Protein AF-A0A428XVZ2-F1 (afdb_monomer_lite)

Structure (mmCIF, N/CA/C/O backbone):
data_AF-A0A428XVZ2-F1
#
_entry.id   AF-A0A428XVZ2-F1
#
loop_
_atom_site.group_PDB
_atom_site.id
_atom_site.type_symbol
_atom_site.label_atom_id
_atom_site.label_alt_id
_atom_site.label_comp_id
_atom_site.label_asym_id
_atom_site.label_entity_id
_atom_site.label_seq_id
_atom_site.pdbx_PDB_ins_code
_atom_site.Cartn_x
_atom_site.Cartn_y
_atom_site.Cartn_z
_atom_site.occupancy
_atom_site.B_iso_or_equiv
_atom_site.auth_seq_id
_atom_site.auth_comp_id
_atom_site.auth_asym_id
_atom_site.auth_atom_id
_atom_site.pdbx_PDB_model_num
ATOM 1 N N . MET A 1 1 ? -34.312 7.628 20.710 1.00 58.66 1 MET A N 1
ATOM 2 C CA . MET A 1 1 ? -33.267 7.078 19.824 1.00 58.66 1 MET A CA 1
ATOM 3 C C . MET A 1 1 ? -32.490 6.047 20.609 1.00 58.66 1 MET A C 1
ATOM 5 O O . MET A 1 1 ? -32.190 6.307 21.767 1.00 58.66 1 MET A O 1
ATOM 9 N N . THR A 1 2 ? -32.224 4.891 20.012 1.00 82.31 2 THR A N 1
ATOM 10 C CA . THR A 1 2 ? -31.449 3.827 20.654 1.00 82.31 2 THR A CA 1
ATOM 11 C C . THR A 1 2 ? -30.007 3.957 20.190 1.00 82.31 2 THR A C 1
ATOM 13 O O . THR A 1 2 ? -29.753 3.963 18.989 1.00 82.31 2 THR A O 1
ATOM 16 N N . THR A 1 3 ? -29.081 4.103 21.130 1.00 85.00 3 THR A N 1
ATOM 17 C CA . THR A 1 3 ? -27.648 4.194 20.837 1.00 85.00 3 THR A CA 1
ATOM 18 C C . THR A 1 3 ? -27.032 2.810 20.983 1.00 85.00 3 THR A C 1
ATOM 20 O O . THR A 1 3 ? -27.261 2.131 21.982 1.00 85.00 3 THR A O 1
ATOM 23 N N . THR A 1 4 ? -26.243 2.394 19.998 1.00 86.19 4 THR A N 1
ATOM 24 C CA . THR A 1 4 ? -25.477 1.145 20.034 1.00 86.19 4 THR A CA 1
ATOM 25 C C . THR A 1 4 ? -24.005 1.485 19.871 1.00 86.19 4 THR A C 1
ATOM 27 O O . THR A 1 4 ? -23.644 2.226 18.961 1.00 86.19 4 THR A O 1
ATOM 30 N N . ALA A 1 5 ? -23.170 0.959 20.764 1.00 89.19 5 ALA A N 1
ATOM 31 C CA . ALA A 1 5 ? -21.726 1.139 20.729 1.00 89.19 5 ALA A CA 1
ATOM 32 C C . ALA A 1 5 ? -21.049 -0.185 20.364 1.00 89.19 5 ALA A C 1
ATOM 34 O O . ALA A 1 5 ? -21.458 -1.246 20.837 1.00 89.19 5 ALA A O 1
ATOM 35 N N . ILE A 1 6 ? -20.018 -0.108 19.527 1.00 87.62 6 ILE A N 1
ATOM 36 C CA . ILE A 1 6 ? -19.160 -1.234 19.160 1.00 87.62 6 ILE A CA 1
ATOM 37 C C . ILE A 1 6 ? -17.723 -0.795 19.433 1.00 87.62 6 ILE A C 1
ATOM 39 O O . ILE A 1 6 ? -17.251 0.169 18.834 1.00 87.62 6 ILE A O 1
ATOM 43 N N . THR A 1 7 ? -17.047 -1.494 20.342 1.00 90.31 7 THR A N 1
ATOM 44 C CA . THR A 1 7 ? -15.635 -1.255 20.666 1.00 90.31 7 THR A CA 1
ATOM 45 C C . THR A 1 7 ? -14.756 -2.131 19.785 1.00 90.31 7 THR A C 1
ATOM 47 O O . THR A 1 7 ? -15.032 -3.320 19.624 1.00 90.31 7 THR A O 1
ATOM 50 N N . ILE A 1 8 ? -13.695 -1.550 19.228 1.00 89.25 8 ILE A N 1
ATOM 51 C CA . ILE A 1 8 ? -12.706 -2.267 18.422 1.00 89.25 8 ILE A CA 1
ATOM 52 C C . ILE A 1 8 ? -11.326 -2.012 19.018 1.00 89.25 8 ILE A C 1
ATOM 54 O O . ILE A 1 8 ? -10.907 -0.867 19.156 1.00 89.25 8 ILE A O 1
ATOM 58 N N . GLU A 1 9 ? -10.632 -3.096 19.349 1.00 92.62 9 GLU A N 1
ATOM 59 C CA . GLU A 1 9 ? -9.275 -3.086 19.888 1.00 92.62 9 GLU A CA 1
ATOM 60 C C . GLU A 1 9 ? -8.335 -3.764 18.894 1.00 92.62 9 GLU A C 1
ATOM 62 O O . GLU A 1 9 ? -8.650 -4.821 18.341 1.00 92.62 9 GLU A O 1
ATOM 67 N N . PHE A 1 10 ? -7.176 -3.156 18.657 1.00 93.75 10 PHE A N 1
ATOM 68 C CA . PHE A 1 10 ? -6.150 -3.710 17.784 1.00 93.75 10 PHE A CA 1
ATOM 69 C C . PHE A 1 10 ? -4.763 -3.210 18.189 1.00 93.75 10 PHE A C 1
ATOM 71 O O . PHE A 1 10 ? -4.625 -2.198 18.873 1.00 93.75 10 PHE A O 1
ATOM 78 N N . ASP A 1 11 ? -3.737 -3.931 17.746 1.00 94.44 11 ASP A N 1
ATOM 79 C CA . ASP A 1 11 ? -2.336 -3.619 17.996 1.00 94.44 11 ASP A CA 1
ATOM 80 C C . ASP A 1 11 ? -1.710 -2.993 16.730 1.00 94.44 11 ASP A C 1
ATOM 82 O O . ASP A 1 11 ? -1.531 -3.689 15.717 1.00 94.44 11 ASP A O 1
ATOM 86 N N . PRO A 1 12 ? -1.372 -1.689 16.745 1.00 91.00 12 PRO A N 1
ATOM 87 C CA . PRO A 1 12 ? -0.791 -1.006 15.593 1.00 91.00 12 PRO A CA 1
ATOM 88 C C . PRO A 1 12 ? 0.625 -1.492 15.247 1.00 91.00 12 PRO A C 1
ATOM 90 O O . PRO A 1 12 ? 1.112 -1.210 14.148 1.00 91.00 12 PRO A O 1
ATOM 93 N N . ASP A 1 13 ? 1.295 -2.238 16.127 1.00 94.75 13 ASP A N 1
ATOM 94 C CA . ASP A 1 13 ? 2.614 -2.823 15.868 1.00 94.75 13 ASP A CA 1
ATOM 95 C C . ASP A 1 13 ? 2.517 -4.193 15.174 1.00 94.75 13 ASP A C 1
ATOM 97 O O . ASP A 1 13 ? 3.510 -4.722 14.671 1.00 94.75 13 ASP A O 1
ATOM 101 N N . ARG A 1 14 ? 1.304 -4.753 15.056 1.00 95.12 14 ARG A N 1
ATOM 102 C CA . ARG A 1 14 ? 1.046 -6.073 14.453 1.00 95.12 14 ARG A CA 1
ATOM 103 C C . ARG A 1 14 ? 0.172 -6.024 13.202 1.00 95.12 14 ARG A C 1
ATOM 105 O O . ARG A 1 14 ? -0.435 -7.032 12.831 1.00 95.12 14 ARG A O 1
ATOM 112 N N . LEU A 1 15 ? 0.170 -4.894 12.489 1.00 94.94 15 LEU A N 1
ATOM 113 C CA . LEU A 1 15 ? -0.633 -4.686 11.271 1.00 94.94 15 LEU A CA 1
ATOM 114 C C . LEU A 1 15 ? -0.397 -5.749 10.187 1.00 94.94 15 LEU A C 1
ATOM 116 O O . LEU A 1 15 ? -1.314 -6.123 9.458 1.00 94.94 15 LEU A O 1
ATOM 120 N N . THR A 1 16 ? 0.814 -6.302 10.115 1.00 93.94 16 THR A N 1
ATOM 121 C CA . THR A 1 16 ? 1.177 -7.371 9.172 1.00 93.94 16 THR A CA 1
ATOM 122 C C . THR A 1 16 ? 0.442 -8.692 9.418 1.00 93.94 16 THR A C 1
ATOM 124 O O . THR A 1 16 ? 0.399 -9.533 8.524 1.00 93.94 16 THR A O 1
ATOM 127 N N . THR A 1 17 ? -0.156 -8.879 10.599 1.00 95.94 17 THR A N 1
ATOM 128 C CA . THR A 1 17 ? -0.863 -10.112 10.982 1.00 95.94 17 THR A CA 1
ATOM 129 C C . THR A 1 17 ? -2.361 -10.072 10.688 1.00 95.94 17 THR A C 1
ATOM 131 O O . THR A 1 17 ? -2.995 -11.123 10.614 1.00 95.94 17 THR A O 1
ATOM 134 N N . TYR A 1 18 ? -2.934 -8.883 10.483 1.00 96.31 18 TYR A N 1
ATOM 135 C CA . TYR A 1 18 ? -4.354 -8.733 10.175 1.00 96.31 18 TYR A CA 1
ATOM 136 C C . TYR A 1 18 ? -4.663 -9.093 8.724 1.00 96.31 18 TYR A C 1
ATOM 138 O O . TYR A 1 18 ? -3.802 -9.000 7.846 1.00 96.31 18 TYR A O 1
ATOM 146 N N . THR A 1 19 ? -5.905 -9.496 8.457 1.00 96.06 19 THR A N 1
ATOM 147 C CA . THR A 1 19 ? -6.395 -9.725 7.093 1.00 96.06 19 THR A CA 1
ATOM 148 C C . THR A 1 19 ? -6.578 -8.403 6.350 1.00 96.06 19 THR A C 1
ATOM 150 O O . THR A 1 19 ? -6.735 -7.347 6.965 1.0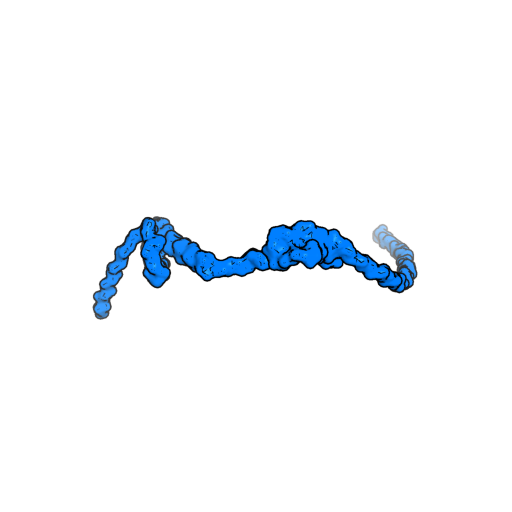0 96.06 19 THR A O 1
ATOM 153 N N . ASP A 1 20 ? -6.621 -8.455 5.019 1.00 95.38 20 ASP A N 1
ATOM 154 C CA . ASP A 1 20 ? -6.839 -7.261 4.192 1.00 95.38 20 ASP A CA 1
ATOM 155 C C . ASP A 1 20 ? -8.194 -6.598 4.489 1.00 95.38 20 ASP A C 1
ATOM 157 O O . ASP A 1 20 ? -8.281 -5.375 4.581 1.00 95.38 20 ASP A O 1
ATOM 161 N N . SER A 1 21 ? -9.240 -7.398 4.728 1.00 95.44 21 SER A N 1
ATOM 162 C CA . SER A 1 21 ? -10.563 -6.895 5.117 1.00 95.44 21 SER A CA 1
ATOM 163 C C . SER A 1 21 ? -10.542 -6.170 6.463 1.00 95.44 21 SER A C 1
ATOM 165 O O . SER A 1 21 ? -11.173 -5.125 6.614 1.00 95.44 21 SER A O 1
ATOM 167 N N . HIS A 1 22 ? -9.791 -6.695 7.433 1.00 95.94 22 HIS A N 1
ATOM 168 C CA . HIS A 1 22 ? -9.666 -6.081 8.748 1.00 95.94 22 HIS A CA 1
ATOM 169 C C . HIS A 1 22 ? -8.869 -4.774 8.668 1.00 95.94 22 HIS A C 1
ATOM 171 O O . HIS A 1 22 ? -9.286 -3.771 9.236 1.00 95.94 22 HIS A O 1
ATOM 177 N N . LEU A 1 23 ? -7.783 -4.736 7.889 1.00 96.62 23 LEU A N 1
ATOM 178 C CA . LEU A 1 23 ? -7.023 -3.506 7.643 1.00 96.62 23 LEU A CA 1
ATOM 179 C C . LEU A 1 23 ? -7.851 -2.432 6.926 1.00 96.62 23 LEU A C 1
ATOM 181 O O . LEU A 1 23 ? -7.774 -1.266 7.300 1.00 96.62 23 LEU A O 1
ATOM 185 N N . ALA A 1 24 ? -8.668 -2.806 5.938 1.00 95.25 24 ALA A N 1
ATOM 186 C CA . ALA A 1 24 ? -9.550 -1.868 5.241 1.00 95.25 24 ALA A CA 1
ATOM 187 C C . ALA A 1 24 ? -10.606 -1.258 6.181 1.00 95.25 24 ALA A C 1
ATOM 189 O O . ALA A 1 24 ? -10.868 -0.052 6.133 1.00 95.25 24 ALA A O 1
ATOM 190 N N . MET A 1 25 ? -11.175 -2.078 7.073 1.00 95.94 25 MET A N 1
ATOM 191 C CA . MET A 1 25 ? -12.079 -1.616 8.127 1.00 95.94 25 MET A CA 1
ATOM 192 C C . MET A 1 25 ? -11.362 -0.653 9.082 1.00 95.94 25 MET A C 1
ATOM 194 O O . MET A 1 25 ? -11.849 0.453 9.298 1.00 95.94 25 MET A O 1
ATOM 198 N N . LEU A 1 26 ? -10.194 -1.036 9.611 1.00 94.94 26 LEU A N 1
ATOM 199 C CA . LEU A 1 26 ? -9.408 -0.194 10.520 1.00 94.94 26 LEU A CA 1
ATOM 200 C C . LEU A 1 26 ? -9.008 1.134 9.874 1.00 94.94 26 LEU A C 1
ATOM 202 O O . LEU A 1 26 ? -9.083 2.169 10.527 1.00 94.94 26 LEU A O 1
ATOM 206 N N . TRP A 1 27 ? -8.631 1.129 8.593 1.00 94.62 27 TRP A N 1
ATOM 207 C CA . TRP A 1 27 ? -8.294 2.358 7.878 1.00 94.62 27 TRP A CA 1
ATOM 208 C C . TRP A 1 27 ? -9.505 3.280 7.750 1.00 94.62 27 TRP A C 1
ATOM 210 O O . TRP A 1 27 ? -9.399 4.472 8.021 1.00 94.62 27 TRP A O 1
ATOM 220 N N . SER A 1 28 ? -10.672 2.722 7.416 1.00 92.62 28 SER A N 1
ATOM 221 C CA . SER A 1 28 ? -11.921 3.488 7.333 1.00 92.62 28 SER A CA 1
ATOM 222 C C . SER A 1 28 ? -12.295 4.108 8.683 1.00 92.62 28 SER A C 1
ATOM 224 O O . SER A 1 28 ? -12.681 5.271 8.741 1.00 92.62 28 SER A O 1
ATOM 226 N N . LEU A 1 29 ? -12.132 3.355 9.774 1.00 91.12 29 LEU A N 1
ATOM 227 C CA . LEU A 1 29 ? -12.380 3.838 11.134 1.00 91.12 29 LEU A CA 1
ATOM 228 C C . LEU A 1 29 ? -11.380 4.913 11.561 1.00 91.12 29 LEU A C 1
ATOM 230 O O . LEU A 1 29 ? -11.786 5.914 12.138 1.00 91.12 29 LEU A O 1
ATOM 234 N N . ALA A 1 30 ? -10.095 4.732 11.253 1.00 89.31 30 ALA A N 1
ATOM 235 C CA . ALA A 1 30 ? -9.057 5.707 11.568 1.00 89.31 30 ALA A CA 1
ATOM 236 C C . ALA A 1 30 ? -9.291 7.040 10.838 1.00 89.31 30 ALA A C 1
ATOM 238 O O . ALA A 1 30 ? -9.125 8.093 11.440 1.00 89.31 30 ALA A O 1
ATOM 239 N N . GLN A 1 31 ? -9.742 7.002 9.580 1.00 87.75 31 GLN A N 1
ATOM 240 C CA . GLN A 1 31 ? -10.113 8.203 8.818 1.00 87.75 31 GLN A CA 1
ATOM 241 C C . GLN A 1 31 ? -11.401 8.860 9.327 1.00 87.75 31 GLN A C 1
ATOM 243 O O . GLN A 1 31 ? -11.559 10.074 9.242 1.00 87.75 31 GLN A O 1
ATOM 248 N N . ALA A 1 32 ? -12.335 8.058 9.842 1.00 86.81 32 ALA A N 1
ATOM 249 C CA . ALA A 1 32 ? -13.574 8.542 10.439 1.00 86.81 32 ALA A CA 1
ATOM 250 C C . ALA A 1 32 ? -13.400 9.008 11.893 1.00 86.81 32 ALA A C 1
ATOM 252 O O . ALA A 1 32 ? -14.366 9.504 12.470 1.00 86.81 32 ALA A O 1
ATOM 253 N N . ASN A 1 33 ? -12.213 8.835 12.491 1.00 77.06 33 ASN A N 1
ATOM 254 C CA . ASN A 1 33 ? -11.952 9.227 13.867 1.00 77.06 33 ASN A CA 1
ATOM 255 C C . ASN A 1 33 ? -11.865 10.763 13.953 1.00 77.06 33 ASN A C 1
ATOM 257 O O . ASN A 1 33 ? -10.917 11.342 13.422 1.00 77.06 33 ASN A O 1
ATOM 261 N N . PRO A 1 34 ? -12.824 11.443 14.605 1.00 60.97 34 PRO A N 1
ATOM 262 C CA . PRO A 1 34 ? -12.919 12.901 14.594 1.00 60.97 34 PRO A CA 1
ATOM 263 C C . PRO A 1 34 ? -11.947 13.585 15.567 1.00 60.97 34 PRO A C 1
ATOM 265 O O . PRO A 1 34 ? -12.160 14.756 15.880 1.00 60.97 34 PRO A O 1
ATOM 268 N N . ASP A 1 35 ? -10.946 12.864 16.084 1.00 61.09 35 ASP A N 1
ATOM 269 C CA . ASP A 1 35 ? -10.206 13.231 17.290 1.00 61.09 35 ASP A CA 1
ATOM 270 C C . ASP A 1 35 ? -9.692 14.683 17.225 1.00 61.09 35 ASP A C 1
ATOM 272 O O . ASP A 1 35 ? -8.804 15.049 16.451 1.00 61.09 35 ASP A O 1
ATOM 276 N N . ASN A 1 36 ? -10.391 15.515 17.998 1.00 56.72 36 ASN A N 1
ATOM 277 C CA . ASN A 1 36 ? -10.184 16.929 18.296 1.00 56.72 36 ASN A CA 1
ATOM 278 C C . ASN A 1 36 ? -9.716 17.828 17.139 1.00 56.72 36 ASN A C 1
ATOM 280 O O . ASN A 1 36 ? -8.938 18.748 17.354 1.00 56.72 36 ASN A O 1
ATOM 284 N N . GLY A 1 37 ? -10.170 17.594 15.905 1.00 62.72 37 GLY A N 1
ATOM 285 C CA . GLY A 1 37 ? -9.882 18.509 14.794 1.00 62.72 37 GLY A CA 1
ATOM 286 C C . GLY A 1 37 ? -8.387 18.724 14.517 1.00 62.72 37 GLY A C 1
ATOM 287 O O . GLY A 1 37 ? -8.009 19.829 14.134 1.00 62.72 37 GLY A O 1
ATOM 288 N N . PHE A 1 38 ? -7.569 17.673 14.668 1.00 65.94 38 PHE A N 1
ATOM 289 C CA . PHE A 1 38 ? -6.109 17.672 14.451 1.00 65.94 38 PHE A CA 1
ATOM 290 C C . PHE A 1 38 ? -5.254 18.300 15.568 1.00 65.94 38 PHE A C 1
ATOM 292 O O . PHE A 1 38 ? -4.076 18.577 15.344 1.00 65.94 38 PHE A O 1
ATOM 299 N N . ASP A 1 39 ? -5.789 18.462 16.782 1.00 70.31 39 ASP A N 1
ATOM 300 C CA . ASP A 1 39 ? -5.011 18.939 17.940 1.00 70.31 39 ASP A CA 1
ATOM 301 C C . ASP A 1 39 ? -3.823 18.025 18.307 1.00 70.31 39 ASP A C 1
ATOM 303 O O . ASP A 1 39 ? -2.849 18.470 18.917 1.00 70.31 39 ASP A O 1
ATOM 307 N N . THR A 1 40 ? -3.877 16.741 17.935 1.0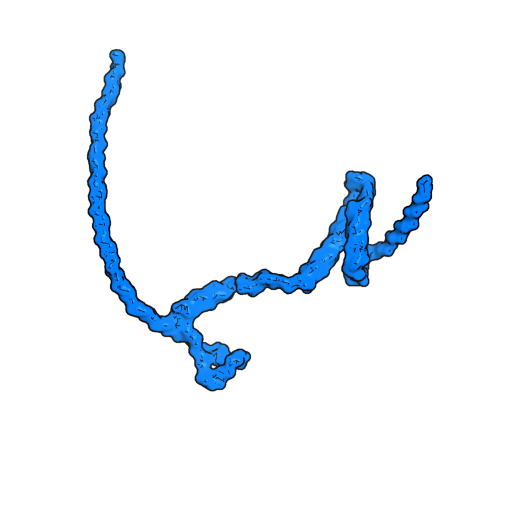0 76.44 40 THR A N 1
ATOM 308 C CA . THR A 1 40 ? -2.773 15.790 18.120 1.00 76.44 40 THR A CA 1
ATOM 309 C C . THR A 1 40 ? -2.473 15.027 16.830 1.00 76.44 40 THR A C 1
ATOM 311 O O . THR A 1 40 ? -3.357 14.800 16.004 1.00 76.44 40 THR A O 1
ATOM 314 N N . SER A 1 41 ? -1.212 14.622 16.642 1.00 80.31 41 SER A N 1
ATOM 315 C CA . SER A 1 41 ? -0.772 13.895 15.441 1.00 80.31 41 SER A CA 1
ATOM 316 C C . SER A 1 41 ? -1.142 12.411 15.455 1.00 80.31 41 SER A C 1
ATOM 318 O O . SER A 1 41 ? -1.228 11.792 14.395 1.00 80.31 41 SER A O 1
ATOM 320 N N . GLN A 1 42 ? -1.387 11.841 16.638 1.00 83.12 42 GLN A N 1
ATOM 321 C CA . GLN A 1 42 ? -1.591 10.404 16.835 1.00 83.12 42 GLN A CA 1
ATOM 322 C C . GLN A 1 42 ? -2.653 9.774 15.911 1.00 83.12 42 GLN A C 1
ATOM 324 O O . GLN A 1 42 ? -2.364 8.738 15.307 1.00 83.12 42 GLN A O 1
ATOM 329 N N . PRO A 1 43 ? -3.854 10.362 15.746 1.00 82.44 43 PRO A N 1
ATOM 330 C CA . PRO A 1 43 ? -4.883 9.823 14.855 1.00 82.44 43 PRO A CA 1
ATOM 331 C C . PRO A 1 43 ? -4.424 9.763 13.394 1.00 82.44 43 PRO A C 1
ATOM 333 O O . PRO A 1 43 ? -4.653 8.766 12.705 1.00 82.44 43 PRO A O 1
ATOM 336 N N . GLY A 1 44 ? -3.724 10.806 12.937 1.00 84.50 44 GLY A N 1
ATOM 337 C CA . GLY A 1 44 ? -3.165 10.877 11.589 1.00 84.50 44 GLY A CA 1
ATOM 338 C C . GLY A 1 44 ? -2.049 9.856 11.374 1.00 84.50 44 GLY A C 1
ATOM 339 O O . GLY A 1 44 ? -2.060 9.133 10.379 1.00 84.50 44 GLY A O 1
ATOM 340 N N . GLU A 1 45 ? -1.135 9.729 12.337 1.00 88.31 45 GLU A N 1
ATOM 341 C CA . GLU A 1 45 ? -0.064 8.726 12.312 1.00 88.31 45 GLU A CA 1
ATOM 342 C C . GLU A 1 45 ? -0.628 7.301 12.261 1.00 88.31 45 GLU A C 1
ATOM 344 O O . GLU A 1 45 ? -0.138 6.454 11.510 1.00 88.31 45 GLU A O 1
ATOM 349 N N . LEU A 1 46 ? -1.692 7.031 13.019 1.00 89.75 46 LEU A N 1
ATOM 350 C CA . LEU A 1 46 ? -2.368 5.739 13.012 1.00 89.75 46 LEU A CA 1
ATOM 351 C C . LEU A 1 46 ? -3.005 5.445 11.648 1.00 89.75 46 LEU A C 1
ATOM 353 O O . LEU A 1 46 ? -2.784 4.367 11.088 1.00 89.75 46 LEU A O 1
ATOM 357 N N . ALA A 1 47 ? -3.742 6.407 11.085 1.00 91.06 47 ALA A N 1
ATOM 358 C CA . ALA A 1 47 ? -4.340 6.282 9.758 1.00 91.06 47 ALA A CA 1
ATOM 359 C C . ALA A 1 47 ? -3.277 6.059 8.667 1.00 91.06 47 ALA A C 1
ATOM 361 O O . ALA A 1 47 ? -3.462 5.220 7.780 1.00 91.06 47 ALA A O 1
ATOM 362 N N . GLU A 1 48 ? -2.140 6.755 8.755 1.00 91.12 48 GLU A N 1
ATOM 363 C CA . GLU A 1 48 ? -1.018 6.605 7.831 1.00 91.12 48 GLU A CA 1
ATOM 364 C C . GLU A 1 48 ? -0.367 5.221 7.940 1.00 91.12 48 GLU A C 1
ATOM 366 O O . GLU A 1 48 ? -0.144 4.566 6.919 1.00 91.12 48 GLU A O 1
ATOM 371 N N . ARG A 1 49 ? -0.096 4.738 9.159 1.00 94.38 49 ARG A N 1
ATOM 372 C CA . ARG A 1 49 ? 0.490 3.406 9.385 1.00 94.38 49 ARG A CA 1
ATOM 373 C C . ARG A 1 49 ? -0.375 2.303 8.778 1.00 94.38 49 ARG A C 1
ATOM 375 O O . ARG A 1 49 ? 0.150 1.432 8.082 1.00 94.38 49 ARG A O 1
ATOM 382 N N . ILE A 1 50 ? -1.691 2.364 8.989 1.00 95.06 50 ILE A N 1
ATOM 383 C CA . ILE A 1 50 ? -2.633 1.388 8.424 1.00 95.06 50 ILE A CA 1
ATOM 384 C C . ILE A 1 50 ? -2.672 1.510 6.892 1.00 95.06 50 ILE A C 1
ATOM 386 O O . ILE A 1 50 ? -2.542 0.506 6.190 1.00 95.06 50 ILE A O 1
ATOM 390 N N . GLY A 1 51 ? -2.779 2.731 6.358 1.00 93.62 51 GLY A N 1
ATOM 391 C CA . GLY A 1 51 ? -2.821 2.975 4.914 1.00 93.62 51 GLY A CA 1
ATOM 392 C C . GLY A 1 51 ? -1.560 2.500 4.182 1.00 93.62 51 GLY A C 1
ATOM 393 O O . GLY A 1 51 ? -1.651 1.867 3.129 1.00 93.62 51 GLY A O 1
ATOM 394 N N . ARG A 1 52 ? -0.371 2.726 4.756 1.00 95.12 52 ARG A N 1
ATOM 395 C CA . ARG A 1 52 ? 0.903 2.239 4.201 1.00 95.12 52 ARG A CA 1
ATOM 396 C C . ARG A 1 52 ? 0.946 0.721 4.115 1.00 95.12 52 ARG A C 1
ATOM 398 O O . ARG A 1 52 ? 1.428 0.189 3.117 1.00 95.12 52 ARG A O 1
ATOM 405 N N . GLU A 1 53 ? 0.430 0.024 5.122 1.00 96.25 53 GLU A N 1
ATOM 406 C CA . GLU A 1 53 ? 0.357 -1.436 5.105 1.00 96.25 53 GLU A CA 1
ATOM 407 C C . GLU A 1 53 ? -0.591 -1.940 4.003 1.00 96.25 53 GLU A C 1
ATOM 409 O O . GLU A 1 53 ? -0.234 -2.867 3.273 1.00 96.25 53 GLU A O 1
ATOM 414 N N . VAL A 1 54 ? -1.746 -1.291 3.809 1.00 94.50 54 VAL A N 1
ATOM 415 C CA . VAL A 1 54 ? -2.669 -1.601 2.700 1.00 94.50 54 VAL A CA 1
ATOM 416 C C . VAL A 1 54 ? -1.979 -1.408 1.346 1.00 94.50 54 VAL A C 1
ATOM 418 O O . VAL A 1 54 ? -1.980 -2.324 0.522 1.00 94.50 54 VAL A O 1
ATOM 421 N N . ILE A 1 55 ? -1.320 -0.265 1.128 1.00 91.75 55 ILE A N 1
ATOM 422 C CA . ILE A 1 55 ? -0.590 0.026 -0.118 1.00 91.75 55 ILE A CA 1
ATOM 423 C C . ILE A 1 55 ? 0.526 -0.996 -0.347 1.00 91.75 55 ILE A C 1
ATOM 425 O O . ILE A 1 55 ? 0.668 -1.518 -1.449 1.00 91.75 55 ILE A O 1
ATOM 429 N N . ARG A 1 56 ? 1.305 -1.328 0.689 1.00 92.31 56 ARG A N 1
ATOM 430 C CA . ARG A 1 56 ? 2.389 -2.317 0.606 1.00 92.31 56 ARG A CA 1
ATOM 431 C C . ARG A 1 56 ? 1.873 -3.685 0.152 1.00 92.31 56 ARG A C 1
ATOM 433 O O . ARG A 1 56 ? 2.552 -4.369 -0.615 1.00 92.31 56 ARG A O 1
ATOM 440 N N . ARG A 1 57 ? 0.704 -4.111 0.641 1.00 91.88 57 ARG A N 1
ATOM 441 C CA . ARG A 1 57 ? 0.073 -5.380 0.241 1.00 91.88 57 ARG A CA 1
ATOM 442 C C . ARG A 1 57 ? -0.500 -5.315 -1.162 1.00 91.88 57 ARG A C 1
ATOM 444 O O . ARG A 1 57 ? -0.284 -6.244 -1.933 1.00 91.88 57 ARG A O 1
ATOM 451 N N . TRP A 1 58 ? -1.151 -4.210 -1.509 1.00 89.38 58 TRP A N 1
ATOM 452 C CA . TRP A 1 58 ? -1.630 -3.983 -2.865 1.00 89.38 58 TRP A CA 1
ATOM 453 C C . TRP A 1 58 ? -0.474 -4.052 -3.871 1.00 89.38 58 TRP A C 1
ATOM 455 O O . TRP A 1 58 ? -0.514 -4.872 -4.780 1.00 89.38 58 TRP A O 1
ATOM 465 N N . LEU A 1 59 ? 0.619 -3.322 -3.630 1.00 85.25 59 LEU A N 1
ATOM 466 C CA . LEU A 1 59 ? 1.820 -3.346 -4.475 1.00 85.25 59 LEU A CA 1
ATOM 467 C C . LEU A 1 59 ? 2.474 -4.729 -4.584 1.00 85.25 59 LEU A C 1
ATOM 469 O O . LEU A 1 59 ? 3.101 -5.016 -5.595 1.00 85.25 59 LEU A O 1
ATOM 473 N N . ARG A 1 60 ? 2.349 -5.593 -3.568 1.00 82.81 60 ARG A N 1
ATOM 474 C CA . ARG A 1 60 ? 2.850 -6.976 -3.638 1.00 82.81 60 ARG A CA 1
ATOM 475 C C . ARG A 1 60 ? 2.051 -7.831 -4.627 1.00 82.81 60 ARG A C 1
ATOM 477 O O . ARG A 1 60 ? 2.622 -8.730 -5.232 1.00 82.81 60 ARG A O 1
ATOM 484 N N . ASN A 1 61 ? 0.751 -7.580 -4.740 1.00 78.69 61 ASN A N 1
ATOM 485 C CA . ASN A 1 61 ? -0.165 -8.373 -5.561 1.00 78.69 61 ASN A CA 1
ATOM 486 C C . ASN A 1 61 ? -0.343 -7.806 -6.975 1.00 78.69 61 ASN A C 1
ATOM 488 O O . ASN A 1 61 ? -0.953 -8.452 -7.822 1.00 78.69 61 ASN A O 1
ATOM 492 N N . VAL A 1 62 ? 0.174 -6.607 -7.232 1.00 73.88 62 VAL A N 1
ATOM 493 C CA . VAL A 1 62 ? 0.260 -6.037 -8.573 1.00 73.88 62 VAL A CA 1
ATOM 494 C C . VAL A 1 62 ? 1.527 -6.588 -9.223 1.00 73.88 62 VAL A C 1
ATOM 496 O O . VAL A 1 62 ? 2.624 -6.341 -8.727 1.00 73.88 62 VAL A O 1
ATOM 499 N N . GLU A 1 63 ? 1.402 -7.324 -10.333 1.00 59.84 63 GLU A N 1
ATOM 500 C CA . GLU A 1 63 ? 2.550 -7.537 -11.220 1.00 59.84 63 GLU A CA 1
ATOM 501 C C . GLU A 1 63 ? 3.015 -6.153 -11.685 1.00 59.84 63 GLU A C 1
ATOM 503 O O . GLU A 1 63 ? 2.230 -5.433 -12.310 1.00 59.84 63 GLU A O 1
ATOM 508 N N . PRO A 1 64 ? 4.244 -5.712 -11.364 1.00 59.84 64 PRO A N 1
ATOM 509 C CA . PRO A 1 64 ? 4.697 -4.420 -11.833 1.00 59.84 64 PRO A CA 1
ATOM 510 C C . PRO A 1 64 ? 4.816 -4.482 -13.358 1.00 59.84 64 PRO A C 1
ATOM 512 O O . PRO A 1 64 ? 5.798 -4.992 -13.896 1.00 59.84 64 PRO A O 1
ATOM 515 N N . GLU A 1 65 ? 3.850 -3.873 -14.050 1.00 60.03 65 GLU A N 1
ATOM 516 C CA . GLU A 1 65 ? 3.859 -3.618 -15.502 1.00 60.03 65 GLU A CA 1
ATOM 517 C C . GLU A 1 65 ? 5.133 -2.855 -15.951 1.00 60.03 65 GLU A C 1
ATOM 519 O O . GLU A 1 65 ? 5.475 -2.754 -17.127 1.00 60.03 65 GLU A O 1
ATOM 524 N N . MET A 1 66 ? 5.896 -2.323 -14.993 1.00 53.31 66 MET A N 1
ATOM 525 C CA . MET A 1 66 ? 7.047 -1.445 -15.182 1.00 53.31 66 MET A CA 1
ATOM 526 C C . MET A 1 66 ? 8.308 -2.100 -15.778 1.00 53.31 66 MET A C 1
ATOM 528 O O . MET A 1 66 ? 9.295 -1.397 -15.992 1.00 53.31 66 MET A O 1
ATOM 532 N N . TYR A 1 67 ? 8.323 -3.403 -16.085 1.00 54.34 67 TYR A N 1
ATOM 533 C CA . TYR A 1 67 ? 9.524 -4.077 -16.613 1.00 54.34 67 TYR A CA 1
ATOM 534 C C . TYR A 1 67 ? 9.530 -4.372 -18.121 1.00 54.34 67 TYR A C 1
ATOM 536 O O . TYR A 1 67 ? 10.496 -4.957 -18.617 1.00 54.34 67 TYR A O 1
ATOM 544 N N . HIS A 1 68 ? 8.538 -3.914 -18.889 1.00 59.19 68 HIS A N 1
ATOM 545 C CA . HIS A 1 68 ? 8.523 -4.124 -20.346 1.00 59.19 68 HIS A CA 1
ATOM 546 C C . HIS A 1 68 ? 9.582 -3.303 -21.107 1.00 59.19 68 HIS A C 1
ATOM 548 O O . HIS A 1 68 ? 10.036 -3.702 -22.184 1.00 59.19 68 HIS A O 1
ATOM 554 N N . HIS A 1 69 ? 10.044 -2.182 -20.547 1.00 62.66 69 HIS A N 1
ATOM 555 C CA . HIS A 1 69 ? 10.976 -1.267 -21.210 1.00 62.66 69 HIS A CA 1
ATOM 556 C C . HIS A 1 69 ? 12.210 -1.004 -20.353 1.00 62.66 69 HIS A C 1
ATOM 558 O O . HIS A 1 69 ? 12.320 -0.001 -19.659 1.00 62.66 69 HIS A O 1
ATOM 564 N N . GLN A 1 70 ? 13.182 -1.906 -20.421 1.00 71.44 70 GLN A N 1
ATOM 565 C CA . GLN A 1 70 ? 14.483 -1.681 -19.801 1.00 71.44 70 GLN A CA 1
ATOM 566 C C . GLN A 1 70 ? 15.408 -0.975 -20.797 1.00 71.44 70 GLN A C 1
ATOM 568 O O . GLN A 1 70 ? 15.342 -1.239 -21.997 1.00 71.44 70 GLN A O 1
ATOM 573 N N . GLY A 1 71 ? 16.326 -0.129 -20.317 1.00 71.00 71 GLY A N 1
ATOM 574 C CA . GLY A 1 71 ? 17.270 0.598 -21.182 1.00 71.00 71 GLY A CA 1
ATOM 575 C C . GLY A 1 71 ? 18.066 -0.311 -22.132 1.00 71.00 71 GLY A C 1
ATOM 576 O O . GLY A 1 71 ? 18.344 0.061 -23.271 1.00 71.00 71 GLY A O 1
ATOM 577 N N . ARG A 1 72 ? 18.324 -1.564 -21.724 1.00 73.25 72 ARG A N 1
ATOM 578 C CA . ARG A 1 72 ? 18.948 -2.587 -22.580 1.00 73.25 72 ARG A CA 1
ATOM 579 C C . ARG A 1 72 ? 18.129 -2.936 -23.828 1.00 73.25 72 ARG A C 1
ATOM 581 O O . ARG A 1 72 ? 18.713 -3.270 -24.853 1.00 73.25 72 ARG A O 1
ATOM 588 N N . HIS A 1 73 ? 16.799 -2.817 -23.791 1.00 81.06 73 HIS A N 1
ATOM 589 C CA . HIS A 1 73 ? 15.933 -3.076 -24.947 1.00 81.06 73 HIS A CA 1
ATOM 590 C C . HIS A 1 73 ? 16.209 -2.098 -26.094 1.00 81.06 73 HIS A C 1
ATOM 592 O O . HIS A 1 73 ? 16.150 -2.495 -27.255 1.00 81.06 73 HIS A O 1
ATOM 598 N N . TYR A 1 74 ? 16.563 -0.842 -25.794 1.00 81.94 74 TYR A N 1
ATOM 599 C CA . TYR A 1 74 ? 16.930 0.126 -26.829 1.00 81.94 74 TYR A CA 1
ATOM 600 C C . TYR A 1 74 ? 18.201 -0.300 -27.568 1.00 81.94 74 TYR A C 1
ATOM 602 O O . TYR A 1 74 ? 18.204 -0.352 -28.797 1.00 81.94 74 TYR A O 1
ATOM 610 N N . TYR A 1 75 ? 19.248 -0.664 -26.822 1.00 81.69 75 TYR A N 1
ATOM 611 C CA . TYR A 1 75 ? 20.510 -1.137 -27.391 1.00 81.69 75 TYR A CA 1
ATOM 612 C C . TYR A 1 75 ? 20.291 -2.344 -28.316 1.00 81.69 75 TYR A C 1
ATOM 614 O O . TYR A 1 75 ? 20.654 -2.295 -29.492 1.00 81.69 75 TYR A O 1
ATOM 622 N N . TRP A 1 76 ? 19.599 -3.381 -27.828 1.00 83.25 76 TRP A N 1
ATOM 623 C CA . TRP A 1 76 ? 19.309 -4.583 -28.617 1.00 83.25 76 TRP A CA 1
ATOM 624 C C . TRP A 1 76 ? 18.436 -4.291 -29.845 1.00 83.25 76 TRP A C 1
ATOM 626 O O . TRP A 1 76 ? 18.656 -4.856 -30.919 1.00 83.25 76 TRP A O 1
ATOM 636 N N . ARG A 1 77 ? 17.483 -3.358 -29.737 1.00 84.88 77 ARG A N 1
ATOM 637 C CA . ARG A 1 77 ? 16.652 -2.926 -30.869 1.00 84.88 77 ARG A CA 1
ATOM 638 C C . ARG A 1 77 ? 17.446 -2.168 -31.933 1.00 84.88 77 ARG A C 1
ATOM 640 O O . ARG A 1 77 ? 17.118 -2.282 -33.107 1.00 84.88 77 ARG A O 1
ATOM 647 N N . GLN A 1 78 ? 18.459 -1.383 -31.566 1.00 87.94 78 GLN A N 1
ATOM 648 C CA . GLN A 1 78 ? 19.322 -0.728 -32.557 1.00 87.94 78 GLN A CA 1
ATOM 649 C C . GLN A 1 78 ? 20.281 -1.728 -33.207 1.00 87.94 78 GLN A C 1
ATOM 651 O O . GLN A 1 78 ? 20.433 -1.710 -34.426 1.00 87.94 78 GLN A O 1
ATOM 656 N N . LEU A 1 79 ? 20.855 -2.649 -32.426 1.00 84.75 79 LEU A N 1
ATOM 657 C CA . LEU A 1 79 ? 21.751 -3.681 -32.948 1.00 84.75 79 LEU A CA 1
ATOM 658 C C . LEU A 1 79 ? 21.048 -4.582 -33.974 1.00 84.75 79 LEU A C 1
ATOM 660 O O . LEU A 1 79 ? 21.576 -4.802 -35.058 1.00 84.75 79 LEU A O 1
ATOM 664 N N . THR A 1 80 ? 19.821 -5.025 -33.690 1.00 86.44 80 THR A N 1
ATOM 665 C CA . THR A 1 80 ? 19.038 -5.908 -34.584 1.00 86.44 80 THR A CA 1
ATOM 666 C C . THR A 1 80 ? 18.606 -5.263 -35.907 1.00 86.44 80 THR A C 1
ATOM 668 O O . THR A 1 80 ? 18.279 -5.975 -36.859 1.00 86.44 80 THR A O 1
ATOM 671 N N . LYS A 1 81 ? 18.634 -3.927 -36.018 1.00 87.12 81 LYS A N 1
ATOM 672 C CA . LYS A 1 81 ? 18.450 -3.236 -37.308 1.00 87.12 81 LYS A CA 1
ATOM 673 C C . LYS A 1 81 ? 19.647 -3.427 -38.237 1.00 87.12 81 LYS A C 1
ATOM 675 O O . LYS A 1 81 ? 19.470 -3.450 -39.451 1.00 87.12 81 LYS A O 1
ATOM 680 N N . LEU A 1 82 ? 20.846 -3.530 -37.665 1.00 87.38 82 LEU A N 1
ATOM 681 C CA . LEU A 1 82 ? 22.119 -3.512 -38.388 1.00 87.38 82 LEU A CA 1
ATOM 682 C C . LEU A 1 82 ? 22.796 -4.880 -38.443 1.00 87.38 82 LEU A C 1
ATOM 684 O O . LEU A 1 82 ? 23.623 -5.109 -39.315 1.00 87.38 82 LEU A O 1
ATOM 688 N N . ALA A 1 83 ? 22.460 -5.789 -37.534 1.00 88.81 83 ALA A N 1
ATOM 689 C CA . ALA A 1 83 ? 23.077 -7.098 -37.411 1.00 88.81 83 ALA A CA 1
ATOM 690 C C . ALA A 1 83 ? 22.032 -8.172 -37.097 1.00 88.81 83 ALA A C 1
ATOM 692 O O . ALA A 1 83 ? 20.989 -7.905 -36.501 1.00 88.81 83 ALA A O 1
ATOM 693 N N . THR A 1 84 ? 22.322 -9.402 -37.504 1.00 89.88 84 THR A N 1
ATOM 694 C CA . THR A 1 84 ? 21.524 -10.589 -37.187 1.00 89.88 84 THR A CA 1
ATOM 695 C C . THR A 1 84 ? 22.367 -11.508 -36.320 1.00 89.88 84 THR A C 1
ATOM 697 O O . THR A 1 84 ? 23.535 -11.747 -36.627 1.00 89.88 84 THR A O 1
ATOM 700 N N . TYR A 1 85 ? 21.792 -12.003 -35.228 1.00 89.88 85 TYR A N 1
ATOM 701 C CA . TYR A 1 85 ? 22.460 -12.987 -34.387 1.00 89.88 85 TYR A CA 1
ATOM 702 C C . TYR A 1 85 ? 22.448 -14.352 -35.077 1.00 89.88 85 TYR A C 1
ATOM 704 O O . TYR A 1 85 ? 21.385 -14.827 -35.479 1.00 89.88 85 TYR A O 1
ATOM 712 N N . GLN A 1 86 ? 23.619 -14.964 -35.217 1.00 90.81 86 GLN A N 1
ATOM 713 C CA . GLN A 1 86 ? 23.790 -16.318 -35.727 1.00 90.81 86 GLN A CA 1
ATOM 714 C C . GLN A 1 86 ? 24.199 -17.227 -34.562 1.00 90.81 86 GLN A C 1
ATOM 716 O O . GLN A 1 86 ? 25.351 -17.154 -34.118 1.00 90.81 86 GLN A O 1
ATOM 721 N N . PRO A 1 87 ? 23.274 -18.047 -34.029 1.00 89.88 87 PRO A N 1
ATOM 722 C CA . PRO A 1 87 ? 23.630 -19.049 -33.035 1.00 89.88 87 PRO A CA 1
ATOM 723 C C . PRO A 1 87 ? 24.492 -20.152 -33.677 1.00 89.88 87 PRO A C 1
ATOM 725 O O . PRO A 1 87 ? 24.447 -20.333 -34.899 1.00 89.88 87 PRO A O 1
ATOM 728 N N . PRO A 1 88 ? 25.265 -20.912 -32.883 1.00 91.00 88 PRO A N 1
ATOM 729 C CA . PRO A 1 88 ? 25.962 -22.096 -33.379 1.00 91.00 88 PRO A CA 1
ATOM 730 C C . PRO A 1 88 ? 24.965 -23.104 -33.969 1.00 91.00 88 PRO A C 1
ATOM 732 O O . PRO A 1 88 ? 23.875 -23.274 -33.424 1.00 91.00 88 PRO A O 1
ATOM 735 N N . ALA A 1 89 ? 25.337 -23.771 -35.068 1.00 84.88 89 ALA A N 1
ATOM 736 C CA . ALA A 1 89 ? 24.425 -24.594 -35.876 1.00 84.88 89 ALA A CA 1
ATOM 737 C C . ALA A 1 89 ? 23.676 -25.679 -35.078 1.00 84.88 89 ALA A C 1
ATOM 739 O O . ALA A 1 89 ? 22.508 -25.939 -35.355 1.00 84.88 89 ALA A O 1
ATOM 740 N N . ASP A 1 90 ? 24.327 -26.247 -34.061 1.00 87.25 90 ASP A N 1
ATOM 741 C CA . ASP A 1 90 ? 23.801 -27.364 -33.270 1.00 87.25 90 ASP A CA 1
ATOM 742 C C . ASP A 1 90 ? 23.290 -26.945 -31.880 1.00 87.25 90 ASP A C 1
ATOM 744 O O . ASP A 1 90 ? 22.970 -27.799 -31.054 1.00 87.25 90 ASP A O 1
ATOM 748 N N . ALA A 1 91 ? 23.223 -25.641 -31.584 1.00 85.25 91 ALA A N 1
ATOM 749 C CA . ALA A 1 91 ? 22.827 -25.159 -30.265 1.00 85.25 91 ALA A CA 1
ATOM 750 C C . ALA A 1 91 ? 21.293 -25.020 -30.136 1.00 85.25 91 ALA A C 1
ATOM 752 O O . ALA A 1 91 ? 20.686 -24.206 -30.844 1.00 85.25 91 ALA A O 1
ATOM 753 N N . PRO A 1 92 ? 20.639 -25.747 -29.207 1.00 85.62 92 PRO A N 1
ATOM 754 C CA . PRO A 1 92 ? 19.207 -25.606 -28.960 1.00 85.62 92 PRO A CA 1
ATOM 755 C C . PRO A 1 92 ? 18.859 -24.209 -28.440 1.00 85.62 92 PRO A C 1
ATOM 757 O O . PRO A 1 92 ? 19.573 -23.644 -27.617 1.00 85.62 92 PRO A O 1
ATOM 760 N N . THR A 1 93 ? 17.722 -23.655 -28.864 1.00 84.44 93 THR A N 1
ATOM 761 C CA . THR A 1 93 ? 17.281 -22.336 -28.378 1.00 84.44 93 THR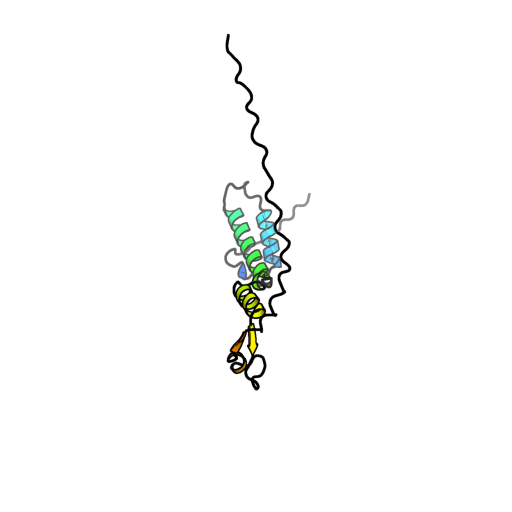 A CA 1
ATOM 762 C C . THR A 1 93 ? 17.110 -22.347 -26.857 1.00 84.44 93 THR A C 1
ATOM 764 O O . THR A 1 93 ? 16.365 -23.164 -26.323 1.00 84.44 93 THR A O 1
ATOM 767 N N . GLY A 1 94 ? 17.790 -21.427 -26.166 1.00 78.44 94 GLY A N 1
ATOM 768 C CA . GLY A 1 94 ? 17.741 -21.293 -24.706 1.00 78.44 94 GLY A CA 1
ATOM 769 C C . GLY A 1 94 ? 18.781 -22.115 -23.937 1.00 78.44 94 GLY A C 1
ATOM 770 O O . GLY A 1 94 ? 18.802 -22.038 -22.709 1.00 78.44 94 GLY A O 1
ATOM 771 N N . SER A 1 95 ? 19.649 -22.874 -24.617 1.00 85.12 95 SER A N 1
ATOM 772 C CA . SER A 1 95 ? 20.789 -23.528 -23.967 1.00 85.12 95 SER A CA 1
ATOM 773 C C . SER A 1 95 ? 21.946 -22.538 -23.728 1.00 85.12 95 SER A C 1
ATOM 775 O O . SER A 1 95 ? 22.055 -21.535 -24.441 1.00 85.12 95 SER A O 1
ATOM 777 N N . PRO A 1 96 ? 22.845 -22.785 -22.757 1.00 86.88 96 PRO A N 1
ATOM 778 C CA . PRO A 1 96 ? 24.032 -21.949 -22.553 1.00 86.88 96 PRO A CA 1
ATOM 779 C C . PRO A 1 96 ? 24.890 -21.798 -23.819 1.00 86.88 96 PRO A C 1
ATOM 781 O O . PRO A 1 96 ? 25.406 -20.717 -24.103 1.00 86.88 96 PRO A O 1
ATOM 784 N N . GLU A 1 97 ? 24.995 -22.862 -24.613 1.00 86.31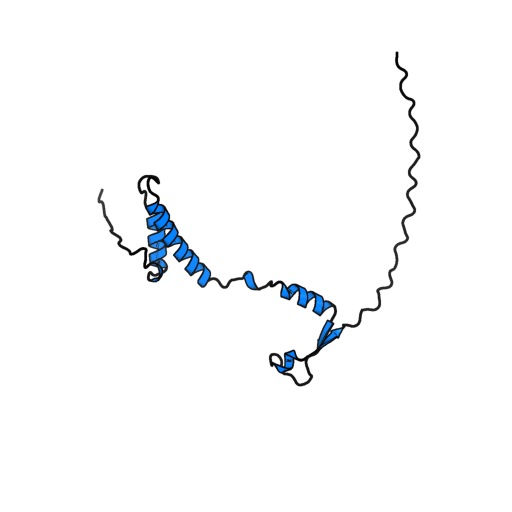 97 GLU A N 1
ATOM 785 C CA . GLU A 1 97 ? 25.759 -22.907 -25.859 1.00 86.31 97 GLU A CA 1
ATOM 786 C C . GLU A 1 97 ? 25.148 -22.007 -26.936 1.00 86.31 97 GLU A C 1
ATOM 788 O O . GLU A 1 97 ? 25.885 -21.408 -27.719 1.00 86.31 97 GLU A O 1
ATOM 793 N N . TRP A 1 98 ? 23.823 -21.830 -26.946 1.00 88.75 98 TRP A N 1
ATOM 794 C CA . TRP A 1 98 ? 23.139 -20.935 -27.882 1.00 88.75 98 TRP A CA 1
ATOM 795 C C . TRP A 1 98 ? 23.640 -19.495 -27.781 1.00 88.75 98 TRP A C 1
ATOM 797 O O . TRP A 1 98 ? 23.749 -18.814 -28.797 1.00 88.75 98 TRP A O 1
ATOM 807 N N . HIS A 1 99 ? 24.017 -19.056 -26.576 1.00 85.25 99 HIS A N 1
ATOM 808 C CA . HIS A 1 99 ? 24.514 -17.706 -26.309 1.00 85.25 99 HIS A CA 1
ATOM 809 C C . HIS A 1 99 ? 25.959 -17.458 -26.787 1.00 85.25 99 HIS A C 1
ATOM 811 O O . HIS A 1 99 ? 26.410 -16.312 -26.772 1.00 85.25 99 HIS A O 1
ATOM 817 N N . SER A 1 100 ? 26.670 -18.494 -27.250 1.00 90.25 100 SER A N 1
ATOM 818 C CA . SER A 1 100 ? 28.041 -18.399 -27.788 1.00 90.25 100 SER A CA 1
ATOM 819 C C . SER A 1 100 ? 28.121 -18.012 -29.274 1.00 90.25 100 SER A C 1
ATOM 821 O O . SER A 1 100 ? 29.211 -17.929 -29.838 1.00 90.25 100 SER A O 1
ATOM 823 N N . GLY A 1 101 ? 26.976 -17.763 -29.916 1.00 87.44 101 GLY A N 1
ATOM 824 C CA . GLY A 1 101 ? 26.894 -17.316 -31.305 1.00 87.44 101 GLY A CA 1
ATOM 825 C C . GLY A 1 101 ? 27.458 -15.914 -31.551 1.00 87.44 101 GLY A C 1
ATOM 826 O O . GLY A 1 101 ? 27.887 -15.208 -30.637 1.00 87.44 101 GLY A O 1
ATOM 827 N N . GLN A 1 102 ? 27.424 -15.481 -32.811 1.00 90.50 102 GLN A N 1
ATOM 828 C CA . GLN A 1 102 ? 28.014 -14.214 -33.247 1.00 90.50 102 GLN A CA 1
ATOM 829 C C . GLN A 1 102 ? 26.978 -13.280 -33.867 1.00 90.50 102 GLN A C 1
ATOM 831 O O . GLN A 1 102 ? 26.034 -13.703 -34.531 1.00 90.50 102 GLN A O 1
ATOM 836 N N . TRP A 1 103 ? 27.172 -11.976 -33.682 1.00 89.00 103 TRP A N 1
ATOM 837 C CA . TRP A 1 103 ? 26.411 -10.960 -34.404 1.00 89.00 103 TRP A CA 1
ATOM 838 C C . TRP A 1 103 ? 27.067 -10.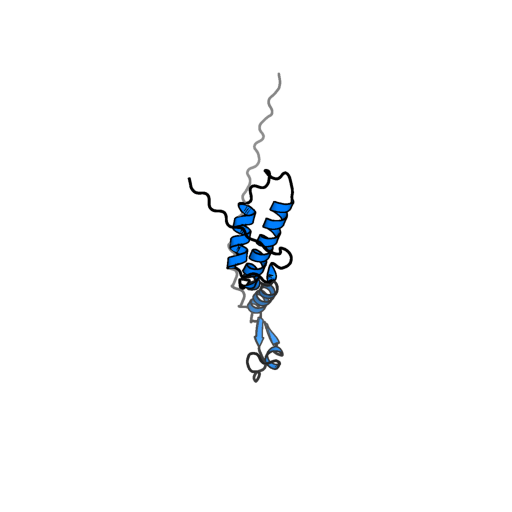693 -35.753 1.00 89.00 103 TRP A C 1
ATOM 840 O O . TRP A 1 103 ? 28.208 -10.241 -35.812 1.00 89.00 103 TRP A O 1
ATOM 850 N N . VAL A 1 104 ? 26.330 -10.938 -36.834 1.00 90.94 104 VAL A N 1
ATOM 851 C CA . VAL A 1 104 ? 26.806 -10.719 -38.202 1.00 90.94 104 VAL A CA 1
ATOM 852 C C . VAL A 1 104 ? 26.095 -9.510 -38.791 1.00 90.94 104 VAL A C 1
ATOM 854 O O . VAL A 1 104 ? 24.867 -9.410 -38.718 1.00 90.94 104 VAL A O 1
ATOM 857 N N . ALA A 1 105 ? 26.856 -8.577 -39.365 1.00 89.81 105 ALA A N 1
ATOM 858 C CA . ALA A 1 105 ? 26.300 -7.389 -40.002 1.00 89.81 105 ALA A CA 1
ATOM 859 C C . ALA A 1 105 ? 25.317 -7.786 -41.113 1.00 89.81 105 ALA A C 1
ATOM 861 O O . ALA A 1 105 ? 25.603 -8.640 -41.953 1.00 89.81 105 ALA A O 1
ATOM 862 N N . ARG A 1 106 ? 24.141 -7.161 -41.115 1.00 84.19 106 ARG A N 1
ATOM 863 C CA . ARG A 1 106 ? 23.184 -7.293 -42.208 1.00 84.19 106 ARG A CA 1
ATOM 864 C C . ARG A 1 106 ? 23.780 -6.587 -43.430 1.00 84.19 106 ARG A C 1
ATOM 866 O O . ARG A 1 106 ? 24.318 -5.491 -43.270 1.00 84.19 106 ARG A O 1
ATOM 873 N N . PRO A 1 107 ? 23.681 -7.168 -44.636 1.00 78.44 107 PRO A N 1
ATOM 874 C CA . PRO A 1 107 ? 24.105 -6.470 -45.838 1.00 78.44 107 PRO A CA 1
ATOM 875 C C . PRO A 1 107 ? 23.337 -5.153 -45.947 1.00 78.44 107 PRO A C 1
ATOM 877 O O . PRO A 1 107 ? 22.103 -5.135 -45.916 1.00 78.44 107 PRO A O 1
ATOM 880 N N . THR A 1 108 ? 24.076 -4.048 -46.029 1.00 69.88 108 THR A N 1
ATOM 881 C CA . THR A 1 108 ? 23.510 -2.732 -46.313 1.00 69.88 108 THR A CA 1
ATOM 882 C C . THR A 1 108 ? 22.743 -2.844 -47.630 1.00 69.88 108 THR A C 1
ATOM 884 O O . THR A 1 108 ? 23.329 -3.303 -48.616 1.00 69.88 108 THR A O 1
ATOM 887 N N . PRO A 1 109 ? 21.453 -2.464 -47.689 1.00 60.84 109 PRO A N 1
ATOM 888 C CA . PRO A 1 109 ? 20.776 -2.329 -48.971 1.00 60.84 109 PRO A CA 1
ATOM 889 C C . PRO A 1 109 ? 21.631 -1.417 -49.861 1.00 60.84 109 PRO A C 1
ATOM 891 O O . PRO A 1 109 ? 22.172 -0.437 -49.335 1.00 60.84 109 PRO A O 1
ATOM 894 N N . PRO A 1 110 ? 21.795 -1.700 -51.166 1.00 55.97 110 PRO A N 1
ATOM 895 C CA . PRO A 1 110 ? 22.480 -0.765 -52.049 1.00 55.97 110 PRO A CA 1
ATOM 896 C C . PRO A 1 110 ? 21.838 0.606 -51.852 1.00 55.97 110 PRO A C 1
ATOM 898 O O . PRO A 1 110 ? 20.608 0.700 -51.800 1.00 55.97 110 PRO A O 1
ATOM 901 N N . ALA A 1 111 ? 22.670 1.631 -51.640 1.00 58.25 111 ALA A N 1
ATOM 902 C CA . ALA A 1 111 ? 22.202 2.985 -51.399 1.00 58.25 111 ALA A CA 1
ATOM 903 C C . ALA A 1 111 ? 21.127 3.302 -52.439 1.00 58.25 111 ALA A C 1
ATOM 905 O O . ALA A 1 111 ? 21.393 3.219 -53.640 1.00 58.25 111 ALA A O 1
ATOM 906 N N . ALA A 1 112 ? 19.905 3.588 -51.979 1.00 56.62 112 ALA A N 1
ATOM 907 C CA . ALA A 1 112 ? 18.875 4.092 -52.865 1.00 56.62 112 ALA A CA 1
ATOM 908 C C . ALA A 1 112 ? 19.500 5.277 -53.598 1.00 56.62 112 ALA A C 1
ATOM 910 O O . ALA A 1 112 ? 20.010 6.197 -52.952 1.00 56.62 112 ALA A O 1
ATOM 911 N N . VAL A 1 113 ? 19.560 5.191 -54.929 1.00 48.75 113 VAL A N 1
ATOM 912 C CA . VAL A 1 113 ? 20.088 6.258 -55.774 1.00 48.75 113 VAL A CA 1
ATOM 913 C C . VAL A 1 113 ? 19.350 7.519 -55.358 1.00 48.75 113 VAL A C 1
ATOM 915 O O . VAL A 1 113 ? 18.137 7.619 -55.528 1.00 48.75 113 VAL A O 1
ATOM 918 N N . SER A 1 114 ? 20.075 8.440 -54.728 1.00 46.41 114 SER A N 1
ATOM 919 C CA . SER A 1 114 ? 19.542 9.739 -54.362 1.00 46.41 114 SER A CA 1
ATOM 920 C C . SER A 1 114 ? 19.206 10.446 -55.667 1.00 46.41 114 SER A C 1
ATOM 922 O O . SER A 1 114 ? 20.090 10.973 -56.341 1.00 46.41 114 SER A O 1
ATOM 924 N N . THR A 1 115 ? 17.936 10.429 -56.069 1.00 46.91 115 THR A N 1
ATOM 925 C CA . THR A 1 115 ? 17.416 11.423 -57.003 1.00 46.91 115 THR A CA 1
ATOM 926 C C . THR A 1 115 ? 17.397 12.731 -56.230 1.00 46.91 115 THR A C 1
ATOM 928 O O . THR A 1 115 ? 16.392 13.095 -55.618 1.00 46.91 115 THR A O 1
ATOM 931 N N . ALA A 1 116 ? 18.558 13.380 -56.157 1.00 45.50 116 ALA A N 1
ATOM 932 C CA . ALA A 1 116 ? 18.684 14.712 -55.610 1.00 45.50 116 ALA A CA 1
ATOM 933 C C . ALA A 1 116 ? 17.638 15.596 -56.301 1.00 45.50 116 ALA A C 1
ATOM 935 O O . ALA A 1 116 ? 17.666 15.760 -57.522 1.00 45.50 116 ALA A O 1
ATOM 936 N N . ASN A 1 117 ? 16.695 16.129 -55.524 1.00 50.38 117 ASN A N 1
ATOM 937 C CA . ASN A 1 117 ? 15.866 17.229 -55.994 1.00 50.38 117 ASN A CA 1
ATOM 938 C C . ASN A 1 117 ? 16.808 18.368 -56.413 1.00 50.38 117 ASN A C 1
ATOM 940 O O . ASN A 1 117 ? 17.749 18.660 -55.667 1.00 50.38 117 ASN A O 1
ATOM 944 N N . PRO A 1 118 ? 16.597 19.006 -57.577 1.00 52.72 118 PRO A N 1
ATOM 945 C CA . PRO A 1 118 ? 17.433 20.121 -57.986 1.00 52.72 118 PRO A CA 1
ATOM 946 C C . PRO A 1 118 ? 17.342 21.234 -56.938 1.00 52.72 118 PRO A C 1
ATOM 948 O O . PRO A 1 118 ? 16.253 21.609 -56.500 1.00 52.72 118 PRO A O 1
ATOM 951 N N . THR A 1 119 ? 18.507 21.730 -56.523 1.00 57.50 119 THR A N 1
ATOM 952 C CA . THR A 1 119 ? 18.675 22.888 -55.642 1.00 57.50 119 THR A CA 1
ATOM 953 C C . THR A 1 119 ? 17.764 24.033 -56.105 1.00 57.50 119 THR A C 1
ATOM 955 O O . THR A 1 119 ? 17.870 24.433 -57.268 1.00 57.50 119 THR A O 1
ATOM 958 N N . PRO A 1 120 ? 16.877 24.583 -55.254 1.00 53.72 120 PRO A N 1
ATOM 959 C CA . PRO A 1 120 ? 16.120 25.770 -55.627 1.00 53.72 120 PRO A CA 1
ATOM 960 C C . PRO A 1 120 ? 17.092 26.936 -55.847 1.00 53.72 120 PRO A C 1
ATOM 962 O O . PRO A 1 120 ? 18.015 27.142 -55.058 1.00 53.72 120 PRO A O 1
ATOM 965 N N . ALA A 1 121 ? 16.902 27.673 -56.945 1.00 62.91 121 ALA A N 1
ATOM 966 C CA . ALA A 1 121 ? 17.710 28.842 -57.280 1.00 62.91 121 ALA A CA 1
ATOM 967 C C . ALA A 1 121 ? 17.727 29.848 -56.109 1.00 62.91 121 ALA A C 1
ATOM 969 O O . ALA A 1 121 ? 16.702 30.010 -55.438 1.00 62.91 121 ALA A O 1
ATOM 970 N N . PRO A 1 122 ? 18.858 30.530 -55.844 1.00 57.47 122 PRO A N 1
ATOM 971 C CA . PRO A 1 122 ? 18.923 31.518 -54.777 1.00 57.47 122 PRO A CA 1
ATOM 972 C C . PRO A 1 122 ? 17.918 32.642 -55.049 1.00 57.47 122 PRO A C 1
ATOM 974 O O . PRO A 1 122 ? 17.910 33.248 -56.119 1.00 57.47 122 PRO A O 1
ATOM 977 N N . MET A 1 123 ? 17.053 32.897 -54.070 1.00 47.00 123 MET A N 1
ATOM 978 C CA . MET A 1 123 ? 16.067 33.972 -54.106 1.00 47.00 123 MET A CA 1
ATOM 979 C C . MET A 1 123 ? 16.812 35.317 -54.087 1.00 47.00 123 MET A C 1
ATOM 981 O O . MET A 1 123 ? 17.489 35.631 -53.108 1.00 47.00 123 MET A O 1
ATOM 985 N N . SER A 1 124 ? 16.726 36.100 -55.167 1.00 63.47 124 SER A N 1
ATOM 986 C CA . SER A 1 124 ? 17.247 37.471 -55.195 1.00 63.47 124 SER A CA 1
ATOM 987 C C . SER A 1 124 ? 16.439 38.340 -54.235 1.00 63.47 124 SER A C 1
ATOM 989 O O . SER A 1 124 ? 15.250 38.568 -54.446 1.00 63.47 124 SER A O 1
ATOM 991 N N . ILE A 1 125 ? 17.086 38.819 -53.175 1.00 57.00 125 ILE A N 1
ATOM 992 C CA . ILE A 1 125 ? 16.525 39.830 -52.278 1.00 57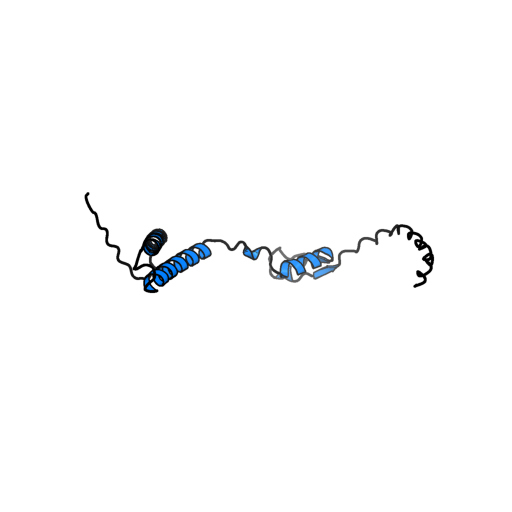.00 125 ILE A CA 1
ATOM 993 C C . ILE A 1 125 ? 16.620 41.179 -53.013 1.00 57.00 125 ILE A C 1
ATOM 995 O O . ILE A 1 125 ? 17.727 41.544 -53.414 1.00 57.00 125 ILE A O 1
ATOM 999 N N . PRO A 1 126 ? 15.515 41.913 -53.240 1.00 59.91 126 PRO A N 1
ATOM 1000 C CA . PRO A 1 126 ? 15.594 43.257 -53.803 1.00 59.91 126 PRO A CA 1
ATOM 1001 C C . PRO A 1 126 ? 16.277 44.209 -52.810 1.00 59.91 126 PRO A C 1
ATOM 1003 O O . PRO A 1 126 ? 16.012 44.152 -51.608 1.00 59.91 126 PRO A O 1
ATOM 1006 N N . GLU A 1 127 ? 17.171 45.066 -53.314 1.00 64.69 127 GLU A N 1
ATOM 1007 C CA . GLU A 1 127 ? 17.876 46.066 -52.505 1.00 64.69 127 GLU A CA 1
ATOM 1008 C C . GLU A 1 127 ? 16.895 47.019 -51.798 1.00 64.69 127 GLU A C 1
ATOM 1010 O O . GLU A 1 127 ? 15.866 47.390 -52.375 1.00 64.69 127 GLU A O 1
ATOM 1015 N N . PRO A 1 128 ? 17.192 47.439 -50.553 1.00 59.41 128 PRO A N 1
ATOM 1016 C CA . PRO A 1 128 ? 16.342 48.368 -49.825 1.00 59.41 128 PRO A CA 1
ATOM 1017 C C . PRO A 1 128 ? 16.359 49.744 -50.501 1.00 59.41 128 PRO A C 1
ATOM 1019 O O . PRO A 1 128 ? 17.401 50.386 -50.623 1.00 59.41 128 PRO A O 1
ATOM 1022 N N . VAL A 1 129 ? 15.180 50.210 -50.917 1.00 66.44 129 VAL A N 1
ATOM 1023 C CA . VAL A 1 129 ? 14.973 51.582 -51.390 1.00 66.44 129 VAL A CA 1
ATOM 1024 C C . VAL A 1 129 ? 15.225 52.530 -50.216 1.00 66.44 129 VAL A C 1
ATOM 1026 O O . VAL A 1 129 ? 14.538 52.461 -49.199 1.00 66.44 129 VAL A O 1
ATOM 1029 N N . ALA A 1 130 ? 16.231 53.393 -50.343 1.00 59.06 130 ALA A N 1
ATOM 1030 C CA . ALA A 1 130 ? 16.549 54.404 -49.344 1.00 59.06 130 ALA A CA 1
ATOM 1031 C C . ALA A 1 130 ? 15.440 55.470 -49.294 1.00 59.06 130 ALA A C 1
ATOM 1033 O O . ALA A 1 130 ? 15.297 56.271 -50.217 1.00 59.06 130 ALA A O 1
ATOM 1034 N N . GLU A 1 131 ? 14.662 55.490 -48.213 1.00 63.88 131 GLU A N 1
ATOM 1035 C CA . GLU A 1 131 ? 13.768 56.604 -47.892 1.00 63.88 131 GLU A CA 1
ATOM 1036 C C . GLU A 1 131 ? 14.588 57.789 -47.345 1.00 63.88 131 GLU A C 1
ATOM 1038 O O . GLU A 1 131 ? 15.413 57.598 -46.444 1.00 63.88 131 GLU A O 1
ATOM 1043 N N . PRO A 1 132 ? 14.407 59.019 -47.860 1.00 67.12 132 PRO A N 1
ATOM 1044 C CA . PRO A 1 132 ? 15.103 60.184 -47.330 1.00 67.12 132 PRO A CA 1
ATOM 1045 C C . PRO A 1 132 ? 14.532 60.592 -45.964 1.00 67.12 132 PRO A C 1
ATOM 1047 O O . PRO A 1 132 ? 13.322 60.719 -45.784 1.00 67.12 132 PRO A O 1
ATOM 1050 N N . LEU A 1 133 ? 15.435 60.825 -45.006 1.00 66.12 133 LEU A N 1
ATOM 1051 C CA . LEU A 1 133 ? 15.119 61.283 -43.650 1.00 66.12 133 LEU A CA 1
ATOM 1052 C C . LEU A 1 133 ? 14.347 62.620 -43.667 1.00 66.12 133 LEU A C 1
ATOM 1054 O O . LEU A 1 133 ? 14.683 63.504 -44.461 1.00 66.12 133 LEU A O 1
ATOM 1058 N N . PRO A 1 134 ? 13.362 62.820 -42.770 1.00 63.09 134 PRO A N 1
ATOM 1059 C CA . PRO A 1 134 ? 12.631 64.077 -42.682 1.00 63.09 134 PRO A CA 1
ATOM 1060 C C . PRO A 1 134 ? 13.538 65.212 -42.180 1.00 63.09 134 PRO A C 1
ATOM 1062 O O . PRO A 1 134 ? 14.203 65.095 -41.150 1.00 63.09 134 PRO A O 1
ATOM 1065 N N . VAL A 1 135 ? 13.547 66.324 -42.918 1.00 60.78 135 VAL A N 1
ATOM 1066 C CA . VAL A 1 135 ? 14.218 67.576 -42.542 1.00 60.78 135 VAL A CA 1
ATOM 1067 C C . VAL A 1 135 ? 13.453 68.221 -41.384 1.00 60.78 135 VAL A C 1
ATOM 1069 O O . VAL A 1 135 ? 12.247 68.435 -41.478 1.00 60.78 135 VAL A O 1
ATOM 1072 N N . ALA A 1 136 ? 14.156 68.524 -40.294 1.00 50.75 136 ALA A N 1
ATOM 1073 C CA . ALA A 1 136 ? 13.611 69.220 -39.135 1.00 50.75 136 ALA A CA 1
ATOM 1074 C C . ALA A 1 136 ? 13.690 70.747 -39.311 1.00 50.75 136 ALA A C 1
ATOM 1076 O O . ALA A 1 136 ? 14.797 71.275 -39.431 1.00 50.75 136 ALA A O 1
ATOM 1077 N N . ALA A 1 137 ? 12.530 71.415 -39.303 1.00 48.72 137 ALA A N 1
ATOM 1078 C CA . ALA A 1 137 ? 12.186 72.660 -38.586 1.00 48.72 137 ALA A CA 1
ATOM 1079 C C . ALA A 1 137 ? 10.873 73.238 -39.138 1.00 48.72 137 ALA A C 1
ATOM 1081 O O . ALA A 1 137 ? 10.835 73.567 -40.344 1.00 48.72 137 ALA A O 1
#

Foldseek 3Di:
DDDDDDDDDDDLVPLVVDDLVVLVVQLVVLVVPPPPVPPDCVSVVSNVSSVVSNVVVVVVPDPPPPPPDDPVVVVVVVLVVFWDWDADPPDDPPDPSRVVTDTGTDPDDPPDPPPDDPDDDDDDDDDDDDDDDDDDD

Secondary structure (DSSP, 8-state):
-----------TT-GGGS-HHHHHHHHHHHHT--GGGGSSSHHHHHHHHHHHHHHHHHHHHS--GGGS--HHHHHHHHHHHHEEEE--TTPPTTSGGGGG-EEEEPPPPPPP---PPP-PPP--PPPPP-PPPPPP-

pLDDT: mean 78.6, std 15.2, range [45.5, 96.62]

Radius of gyration: 36.58 Å; chains: 1; bounding box: 61×100×79 Å

Sequence (137 aa):
MTTTAITIEFDPDRLTTYTDSHLAMLWSLAQANPDNGFDTSQPGELAERIGREVIRRWLRNVEPEMYHHQGRHYYWRQLTKLATYQPPADAPTGSPEWHSGQWVARPTPPAAVSTANPTPAPMSIPEPVAEPLPVAA